Protein AF-A0A540UX20-F1 (afdb_monomer_lite)

pLDDT: mean 86.42, std 12.47, range [49.69, 98.06]

Organism: NCBI:txid118246

InterPro domains:
  IPR035406 Protein of unknown function DUF5412 [PF17428] (15-126)

Sequence (136 aa):
MGIKIINRANKNYKVEIAVLFIWFFALTIILSYGIHWLFFDMNRFKENLIAQSTSPDGTYTINVYVSDGEIFFSDLIIGELVFNKEEKEPKIIYWKFAEEKANIEWVNDHTVVINDIRLDLPNESYVKGRVKRKRL

Secondary structure (DSSP, 8-state):
-HHHHHHHHHHHHHHHHHHHHHHHHHHHHHHHHHHHHHHH-GGGG--EEEEEEE-TTSSEEEEEEEE--SSSSS-EEEEEEEESSS----EEEEEEES-----EEESSSSEEEETTEEEETTTEEEESSSEEE---

Structure (mmCIF, N/CA/C/O backbone):
data_AF-A0A540UX20-F1
#
_entry.id   AF-A0A540UX20-F1
#
loop_
_atom_site.group_PDB
_atom_site.id
_atom_site.type_symbol
_atom_site.label_atom_id
_atom_site.label_alt_id
_atom_site.label_comp_id
_atom_site.label_asym_id
_atom_site.label_entity_id
_atom_site.label_seq_id
_atom_site.pdbx_PDB_ins_code
_atom_site.Cartn_x
_atom_site.Cartn_y
_atom_site.Cartn_z
_atom_site.occupancy
_atom_site.B_iso_or_equiv
_atom_site.auth_seq_id
_atom_site.auth_comp_id
_atom_site.auth_asym_id
_atom_site.auth_atom_id
_atom_site.pdbx_PDB_model_num
ATOM 1 N N . MET A 1 1 ? -7.771 7.163 69.296 1.00 59.00 1 MET A N 1
ATOM 2 C CA . MET A 1 1 ? -7.003 8.014 68.351 1.00 59.00 1 MET A CA 1
ATOM 3 C C . MET A 1 1 ? -6.244 7.208 67.281 1.00 59.00 1 MET A C 1
ATOM 5 O O . MET A 1 1 ? -6.208 7.656 66.143 1.00 59.00 1 MET A O 1
ATOM 9 N N . GLY A 1 2 ? -5.724 6.003 67.578 1.00 59.50 2 GLY A N 1
ATOM 10 C CA . GLY A 1 2 ? -4.895 5.207 66.646 1.00 59.50 2 GLY A CA 1
ATOM 11 C C . GLY A 1 2 ? -5.564 4.655 65.370 1.00 59.50 2 GLY A C 1
ATOM 12 O O . GLY A 1 2 ? -4.944 4.676 64.313 1.00 59.50 2 GLY A O 1
ATOM 13 N N . ILE A 1 3 ? -6.840 4.241 65.405 1.00 64.12 3 ILE A N 1
ATOM 14 C CA . ILE A 1 3 ? -7.520 3.627 64.236 1.00 64.12 3 ILE A CA 1
ATOM 15 C C . ILE A 1 3 ? -7.657 4.611 63.056 1.00 64.12 3 ILE A C 1
ATOM 17 O O . ILE A 1 3 ? -7.481 4.238 61.897 1.00 64.12 3 ILE A O 1
ATOM 21 N N . LYS A 1 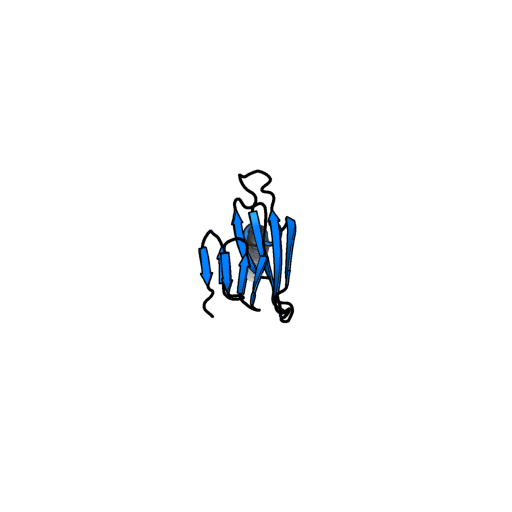4 ? -7.910 5.899 63.337 1.00 62.16 4 LYS A N 1
ATOM 22 C CA . LYS A 1 4 ? -7.993 6.947 62.301 1.00 62.16 4 LYS A CA 1
ATOM 23 C C . LYS A 1 4 ? -6.655 7.171 61.588 1.00 62.16 4 LYS A C 1
ATOM 25 O O . LYS A 1 4 ? -6.661 7.472 60.399 1.00 62.16 4 LYS A O 1
ATOM 30 N N . ILE A 1 5 ? -5.534 7.026 62.296 1.00 66.88 5 ILE A N 1
ATOM 31 C CA . ILE A 1 5 ? -4.187 7.232 61.745 1.00 66.88 5 ILE A CA 1
ATOM 32 C C . ILE A 1 5 ? -3.827 6.077 60.801 1.00 66.88 5 ILE A C 1
ATOM 34 O O . ILE A 1 5 ? -3.412 6.326 59.671 1.00 66.88 5 ILE A O 1
ATOM 38 N N . ILE A 1 6 ? -4.092 4.833 61.215 1.00 66.38 6 ILE A N 1
ATOM 39 C CA . ILE A 1 6 ? -3.858 3.629 60.400 1.00 66.38 6 ILE A CA 1
ATOM 40 C C . ILE A 1 6 ? -4.712 3.656 59.125 1.00 66.38 6 ILE A C 1
ATOM 42 O O . ILE A 1 6 ? -4.198 3.449 58.030 1.00 66.38 6 ILE A O 1
ATOM 46 N N . ASN A 1 7 ? -5.999 4.003 59.230 1.00 66.62 7 ASN A N 1
ATOM 47 C CA . ASN A 1 7 ? -6.875 4.100 58.057 1.00 66.62 7 ASN A CA 1
ATOM 48 C C . ASN A 1 7 ? -6.466 5.229 57.095 1.00 66.62 7 ASN A C 1
ATOM 50 O O . ASN A 1 7 ? -6.657 5.100 55.886 1.00 66.62 7 ASN A O 1
ATOM 54 N N . ARG A 1 8 ? -5.884 6.323 57.606 1.00 69.06 8 ARG A N 1
ATOM 55 C CA . ARG A 1 8 ? -5.367 7.426 56.782 1.00 69.06 8 ARG A CA 1
ATOM 56 C C . ARG A 1 8 ? -4.113 7.014 56.014 1.00 69.06 8 ARG A C 1
ATOM 58 O O . ARG A 1 8 ? -4.071 7.216 54.806 1.00 69.06 8 ARG A O 1
ATOM 65 N N . ALA A 1 9 ? -3.148 6.383 56.684 1.00 67.06 9 ALA A N 1
ATOM 66 C CA . ALA A 1 9 ? -1.967 5.815 56.032 1.00 67.06 9 ALA A CA 1
ATOM 67 C C . ALA A 1 9 ? -2.366 4.757 54.987 1.00 67.06 9 ALA A C 1
ATOM 69 O O . ALA A 1 9 ? -1.870 4.784 53.861 1.00 67.06 9 ALA A O 1
ATOM 70 N N . ASN A 1 10 ? -3.352 3.909 55.316 1.00 69.38 10 ASN A N 1
ATOM 71 C CA . ASN A 1 10 ? -3.847 2.889 54.400 1.00 69.38 10 ASN A CA 1
ATOM 72 C C . ASN A 1 10 ? -4.552 3.455 53.156 1.00 69.38 10 ASN A C 1
ATOM 74 O O . ASN A 1 10 ? -4.517 2.872 52.074 1.00 69.38 10 ASN A O 1
ATOM 78 N N . LYS A 1 11 ? -5.228 4.595 53.302 1.00 78.12 11 LYS A N 1
ATOM 79 C CA . LYS A 1 11 ? -5.855 5.301 52.182 1.00 78.12 11 LYS A CA 1
ATOM 80 C C . LYS A 1 11 ? -4.806 5.958 51.280 1.00 78.12 11 LYS A C 1
ATOM 82 O O . LYS A 1 11 ? -4.967 5.919 50.066 1.00 78.12 11 LYS A O 1
ATOM 87 N N . ASN A 1 12 ? -3.741 6.516 51.857 1.00 77.88 12 ASN A N 1
ATOM 88 C CA . ASN A 1 12 ? -2.703 7.227 51.109 1.00 77.88 12 ASN A CA 1
ATOM 89 C C . ASN A 1 12 ? -1.898 6.290 50.191 1.00 77.88 12 ASN A C 1
ATOM 91 O O . ASN A 1 12 ? -1.801 6.584 49.003 1.00 77.88 12 ASN A O 1
ATOM 95 N N . TYR A 1 13 ? -1.437 5.124 50.674 1.00 82.25 13 TYR A N 1
ATOM 96 C CA . TYR A 1 13 ? -0.683 4.193 49.812 1.00 82.25 13 TYR A CA 1
ATOM 97 C C . TYR A 1 13 ? -1.535 3.668 48.645 1.00 82.25 13 TYR A C 1
ATOM 99 O O . TYR A 1 13 ? -1.028 3.455 47.549 1.00 82.25 13 TYR A O 1
ATOM 107 N N . LYS A 1 14 ? -2.849 3.477 48.846 1.00 81.38 14 LYS A N 1
ATOM 108 C CA . LYS A 1 14 ? -3.763 3.059 47.770 1.00 81.38 14 LYS A CA 1
ATOM 109 C C . LYS A 1 14 ? -3.891 4.128 46.688 1.00 81.38 14 LYS A C 1
ATOM 111 O O . LYS A 1 14 ? -3.970 3.784 45.514 1.00 81.38 14 LYS A O 1
ATOM 116 N N . VAL A 1 15 ? -3.913 5.404 47.080 1.00 85.25 15 VAL A N 1
ATOM 117 C CA . VAL A 1 15 ? -3.950 6.535 46.142 1.00 85.25 15 VAL A CA 1
ATOM 118 C C . VAL A 1 15 ? -2.631 6.642 45.380 1.00 85.25 15 VAL A C 1
ATOM 120 O O . VAL A 1 15 ? -2.659 6.775 44.163 1.00 85.25 15 VAL A O 1
ATOM 123 N N . GLU A 1 16 ? -1.489 6.515 46.053 1.00 86.19 16 GLU A N 1
ATOM 124 C CA . GLU A 1 16 ? -0.169 6.534 45.404 1.00 86.19 16 GLU A CA 1
ATOM 125 C C . GLU A 1 16 ? -0.008 5.387 44.400 1.00 86.19 16 GLU A C 1
ATOM 127 O O . GLU A 1 16 ? 0.378 5.618 43.255 1.00 86.19 16 GLU A O 1
ATOM 132 N N . ILE A 1 17 ? -0.395 4.165 44.786 1.00 90.38 17 ILE A N 1
ATOM 133 C CA . ILE A 1 17 ? -0.411 3.009 43.882 1.00 90.38 17 ILE A CA 1
ATOM 134 C C . ILE A 1 17 ? -1.333 3.270 42.683 1.00 90.38 17 ILE A C 1
ATOM 136 O O . ILE A 1 17 ? -0.945 3.003 41.547 1.00 90.38 17 ILE A O 1
ATOM 140 N N . ALA A 1 18 ? -2.530 3.825 42.900 1.00 91.62 18 ALA A N 1
ATOM 141 C CA . ALA A 1 18 ? -3.449 4.150 41.810 1.00 91.62 18 ALA A CA 1
ATOM 142 C C . ALA A 1 18 ? -2.863 5.195 40.842 1.00 91.62 18 ALA A C 1
ATOM 144 O O . ALA A 1 18 ? -2.979 5.035 39.629 1.00 91.62 18 ALA A O 1
ATOM 145 N N . VAL A 1 19 ? -2.187 6.227 41.357 1.00 93.12 19 VAL A N 1
ATOM 146 C CA . VAL A 1 19 ? -1.508 7.245 40.538 1.00 93.12 19 VAL A CA 1
ATOM 147 C C . VAL A 1 19 ? -0.377 6.624 39.714 1.00 93.12 19 VAL A C 1
ATOM 149 O O . VAL A 1 19 ? -0.270 6.912 38.523 1.00 93.12 19 VAL A O 1
ATOM 152 N N . LEU A 1 20 ? 0.426 5.730 40.299 1.00 94.25 20 LEU A N 1
ATOM 153 C CA . LEU A 1 20 ? 1.480 5.011 39.573 1.00 94.25 20 LEU A CA 1
ATOM 154 C C . LEU A 1 20 ? 0.914 4.139 38.445 1.00 94.25 20 LEU A C 1
ATOM 156 O O . LEU A 1 20 ? 1.461 4.141 37.343 1.00 94.25 20 LEU A O 1
ATOM 160 N N . PHE A 1 21 ? -0.204 3.446 38.682 1.00 95.31 21 PHE A N 1
ATOM 161 C CA . PHE A 1 21 ? -0.878 2.684 37.630 1.00 95.31 21 PHE A CA 1
ATOM 162 C C . PHE A 1 21 ? -1.379 3.582 36.497 1.00 95.31 21 PHE A C 1
ATOM 164 O O . PHE A 1 21 ? -1.190 3.234 35.335 1.00 95.31 21 PHE A O 1
ATOM 171 N N . ILE A 1 22 ? -1.964 4.744 36.804 1.00 96.00 22 ILE A N 1
ATOM 172 C CA . ILE A 1 22 ? -2.418 5.699 35.779 1.00 96.00 22 ILE A CA 1
ATOM 173 C C . ILE A 1 22 ? -1.246 6.146 34.899 1.00 96.00 22 ILE A C 1
ATOM 175 O O . ILE A 1 22 ? -1.360 6.118 33.674 1.00 96.00 22 ILE A O 1
ATOM 179 N N . TRP A 1 23 ? -0.107 6.498 35.500 1.00 96.50 23 TRP A N 1
ATOM 180 C CA . TRP A 1 23 ? 1.092 6.875 34.746 1.00 96.50 23 TRP A CA 1
ATOM 181 C C . TRP A 1 23 ? 1.646 5.727 33.904 1.00 96.50 23 TRP A C 1
ATOM 183 O O . TRP A 1 23 ? 2.031 5.944 32.757 1.00 96.50 23 TRP A O 1
ATOM 193 N N . PHE A 1 24 ? 1.640 4.505 34.437 1.00 96.69 24 PHE A N 1
ATOM 194 C CA . PHE A 1 24 ? 2.046 3.321 33.688 1.00 96.69 24 PHE A CA 1
ATOM 195 C C . PHE A 1 24 ? 1.145 3.085 32.467 1.00 96.69 24 PHE A C 1
ATOM 197 O O . PHE A 1 24 ? 1.654 2.894 31.366 1.00 96.69 24 PHE A O 1
ATOM 204 N N . PHE A 1 25 ? -0.179 3.170 32.625 1.00 96.44 25 PHE A N 1
ATOM 205 C CA . PHE A 1 25 ? -1.123 3.049 31.507 1.00 96.44 25 PHE A CA 1
ATOM 206 C C . PHE A 1 25 ? -0.976 4.183 30.486 1.00 96.44 25 PHE A C 1
ATOM 208 O O . PHE A 1 25 ? -1.020 3.939 29.283 1.00 96.44 25 PHE A O 1
ATOM 215 N N . ALA A 1 26 ? -0.763 5.420 30.936 1.00 96.38 26 ALA A N 1
ATOM 216 C CA . ALA A 1 26 ? -0.508 6.534 30.027 1.00 96.38 26 ALA A CA 1
ATOM 217 C C . ALA A 1 26 ? 0.764 6.292 29.194 1.00 96.38 26 ALA A C 1
ATOM 219 O O . ALA A 1 26 ? 0.757 6.483 27.977 1.00 96.38 26 ALA A O 1
ATOM 220 N N . LEU A 1 27 ? 1.834 5.800 29.828 1.00 96.69 27 LEU A N 1
ATOM 221 C CA . LEU A 1 27 ? 3.085 5.470 29.150 1.00 96.69 27 LEU A CA 1
ATOM 222 C C . LEU A 1 27 ? 2.901 4.347 28.120 1.00 96.69 27 LEU A C 1
ATOM 224 O O . LEU A 1 27 ? 3.410 4.461 27.005 1.00 96.69 27 LEU A O 1
ATOM 228 N N . THR A 1 28 ? 2.162 3.281 28.449 1.00 96.19 28 THR A N 1
ATOM 229 C CA . THR A 1 28 ? 1.932 2.177 27.502 1.00 96.19 28 THR A CA 1
ATOM 230 C C . THR A 1 28 ? 1.100 2.612 26.299 1.00 96.19 28 THR A C 1
ATOM 232 O O . THR A 1 28 ? 1.393 2.168 25.189 1.00 96.19 28 THR A O 1
ATOM 235 N N . ILE A 1 29 ? 0.128 3.513 26.473 1.00 96.00 29 ILE A N 1
ATOM 236 C CA . ILE A 1 29 ? -0.646 4.090 25.363 1.00 96.00 29 ILE A CA 1
ATOM 237 C C . ILE A 1 29 ? 0.266 4.903 24.433 1.00 96.00 29 ILE A C 1
ATOM 239 O O . ILE A 1 29 ? 0.239 4.693 23.220 1.00 96.00 29 ILE A O 1
ATOM 243 N N . ILE A 1 30 ? 1.117 5.775 24.988 1.00 95.94 30 ILE A N 1
ATOM 244 C CA . ILE A 1 30 ? 2.052 6.604 24.206 1.00 95.94 30 ILE A CA 1
ATOM 245 C C . ILE A 1 30 ? 3.049 5.728 23.438 1.00 95.94 30 ILE A C 1
ATOM 247 O O . ILE A 1 30 ? 3.257 5.930 22.241 1.00 95.94 30 ILE A O 1
ATOM 251 N N . LEU A 1 31 ? 3.636 4.729 24.101 1.00 95.44 31 LEU A N 1
ATOM 252 C CA . LEU A 1 31 ? 4.572 3.799 23.467 1.00 95.44 31 LEU A CA 1
ATOM 253 C C . LEU A 1 31 ? 3.898 2.976 22.369 1.00 95.44 31 LEU A C 1
ATOM 255 O O . LEU A 1 31 ? 4.460 2.832 21.287 1.00 95.44 31 LEU A O 1
ATOM 259 N N . SER A 1 32 ? 2.686 2.475 22.616 1.00 93.50 32 SER A N 1
ATOM 260 C CA . SER A 1 32 ? 1.931 1.705 21.621 1.00 93.50 32 SER A CA 1
ATOM 261 C C . SER A 1 32 ? 1.615 2.548 20.389 1.00 93.50 32 SER A C 1
ATOM 263 O O . SER A 1 32 ? 1.789 2.074 19.269 1.00 93.50 32 SER A O 1
ATOM 265 N N . TYR A 1 33 ? 1.221 3.810 20.581 1.00 91.69 33 TYR A N 1
ATOM 266 C CA . TYR A 1 33 ? 0.998 4.744 19.480 1.00 91.69 33 TYR A CA 1
ATOM 267 C C . TYR A 1 33 ? 2.290 5.025 18.697 1.00 91.69 33 TYR A C 1
ATOM 269 O O . TYR A 1 33 ? 2.295 4.937 17.470 1.00 91.69 33 TYR A O 1
ATOM 277 N N . GLY A 1 34 ? 3.403 5.283 19.392 1.00 89.56 34 GLY A N 1
ATOM 278 C CA . GLY A 1 34 ? 4.706 5.511 18.760 1.00 89.56 34 GLY A CA 1
ATOM 279 C C . GLY A 1 34 ? 5.194 4.310 17.945 1.00 89.56 34 GLY A C 1
ATOM 280 O O . GLY A 1 34 ? 5.643 4.475 16.814 1.00 89.56 34 GLY A O 1
ATOM 281 N N . ILE A 1 35 ? 5.046 3.091 18.474 1.00 88.31 35 ILE A N 1
ATOM 282 C CA . ILE A 1 35 ? 5.361 1.849 17.751 1.00 88.31 35 ILE A CA 1
ATOM 283 C C . ILE A 1 35 ? 4.431 1.684 16.544 1.00 88.31 35 ILE A C 1
ATOM 285 O O . ILE A 1 35 ? 4.896 1.342 15.458 1.00 88.31 35 ILE A O 1
ATOM 289 N N . HIS A 1 36 ? 3.132 1.946 16.704 1.00 86.62 36 HIS A N 1
ATOM 290 C CA . HIS A 1 36 ? 2.181 1.855 15.600 1.00 86.62 36 HIS A CA 1
ATOM 291 C C . HIS A 1 36 ? 2.582 2.788 14.448 1.00 86.62 36 HIS A C 1
ATOM 293 O O . HIS A 1 36 ? 2.696 2.353 13.303 1.00 86.62 36 HIS A O 1
ATOM 299 N N . TRP A 1 37 ? 2.892 4.044 14.762 1.00 83.06 37 TRP A N 1
ATOM 300 C CA . TRP A 1 37 ? 3.359 5.029 13.791 1.00 83.06 37 TRP A CA 1
ATOM 301 C C . TRP A 1 37 ? 4.693 4.625 13.131 1.00 83.06 37 TRP A C 1
ATOM 303 O O . TRP A 1 37 ? 4.828 4.680 11.912 1.00 83.06 37 TRP A O 1
ATOM 313 N N . LEU A 1 38 ? 5.659 4.115 13.905 1.00 77.81 38 LEU A N 1
ATOM 314 C CA . LEU A 1 38 ? 6.975 3.709 13.392 1.00 77.81 38 LEU A CA 1
ATOM 315 C C . LEU A 1 38 ? 6.976 2.442 12.528 1.00 77.81 38 LEU A C 1
ATOM 317 O O . LEU A 1 38 ? 7.941 2.231 11.792 1.00 77.81 38 LEU A O 1
ATOM 321 N N . PHE A 1 39 ? 5.974 1.569 12.608 1.00 69.19 39 PHE A N 1
ATOM 322 C CA . PHE A 1 39 ? 6.019 0.282 11.897 1.00 69.19 39 PHE A CA 1
ATOM 323 C C . PHE A 1 39 ? 4.847 0.037 10.951 1.00 69.19 39 PHE A C 1
ATOM 325 O O . PHE A 1 39 ? 5.010 -0.717 9.992 1.00 69.19 39 PHE A O 1
ATOM 332 N N . PHE A 1 40 ? 3.694 0.662 11.186 1.00 68.56 40 PHE A N 1
ATOM 333 C CA . PHE A 1 40 ? 2.467 0.381 10.438 1.00 68.56 40 PHE A CA 1
ATOM 334 C C . PHE A 1 40 ? 2.028 1.530 9.533 1.00 68.56 40 PHE A C 1
ATOM 336 O O . PHE A 1 40 ? 1.195 1.309 8.655 1.00 68.56 40 PHE A O 1
ATOM 343 N N . ASP A 1 41 ? 2.617 2.720 9.677 1.00 68.69 41 ASP A N 1
ATOM 344 C CA . ASP A 1 41 ? 2.370 3.825 8.757 1.00 68.69 41 ASP A CA 1
ATOM 345 C C . ASP A 1 41 ? 3.127 3.604 7.439 1.00 68.69 41 ASP A C 1
ATOM 347 O O . ASP A 1 41 ? 4.248 4.068 7.230 1.00 68.69 41 ASP A O 1
ATOM 351 N N . MET A 1 42 ? 2.526 2.812 6.548 1.00 65.56 42 MET A N 1
ATOM 352 C CA . MET A 1 42 ? 3.086 2.538 5.224 1.00 65.56 42 MET A CA 1
ATOM 353 C C . MET A 1 42 ? 2.978 3.740 4.275 1.00 65.56 42 MET A C 1
ATOM 355 O O . MET A 1 42 ? 3.608 3.720 3.218 1.00 65.56 42 MET A O 1
ATOM 359 N N . ASN A 1 43 ? 2.227 4.791 4.634 1.00 67.31 43 ASN A N 1
ATOM 360 C CA . ASN A 1 43 ? 2.129 6.001 3.815 1.00 67.31 43 ASN A CA 1
ATOM 361 C C . ASN A 1 43 ? 3.442 6.781 3.776 1.00 67.31 43 ASN A C 1
ATOM 363 O O . ASN A 1 43 ? 3.677 7.500 2.814 1.00 67.31 43 ASN A O 1
ATOM 367 N N . ARG A 1 44 ? 4.328 6.592 4.759 1.00 69.81 44 ARG A N 1
ATOM 368 C CA . ARG A 1 44 ? 5.644 7.247 4.796 1.00 69.81 44 ARG A CA 1
ATOM 369 C C . ARG A 1 44 ? 6.558 6.909 3.618 1.00 69.81 44 ARG A C 1
ATOM 371 O O . ARG A 1 44 ? 7.521 7.619 3.392 1.00 69.81 44 ARG A O 1
ATOM 378 N N . PHE A 1 45 ? 6.284 5.806 2.923 1.00 71.94 45 PHE A N 1
ATOM 379 C CA . PHE A 1 45 ? 7.057 5.378 1.760 1.00 71.94 45 PHE A CA 1
ATOM 380 C C . PHE A 1 45 ? 6.489 5.947 0.450 1.00 71.94 45 PHE A C 1
ATOM 382 O O . PHE A 1 45 ? 6.961 5.615 -0.626 1.00 71.94 45 PHE A O 1
ATOM 389 N N . LYS A 1 46 ? 5.429 6.761 0.498 1.00 78.56 46 LYS A N 1
ATOM 390 C CA . LYS A 1 46 ? 4.879 7.430 -0.685 1.00 78.56 46 LYS A CA 1
ATOM 391 C C . LYS A 1 46 ? 5.550 8.788 -0.820 1.00 78.56 46 LYS A C 1
ATOM 393 O O . LYS A 1 46 ? 5.072 9.767 -0.255 1.00 78.56 46 LYS A O 1
ATOM 398 N N . GLU A 1 47 ? 6.661 8.833 -1.538 1.00 78.00 47 GLU A N 1
ATOM 399 C CA . GLU A 1 47 ? 7.399 10.082 -1.742 1.00 78.00 47 GLU A CA 1
ATOM 400 C C . GLU A 1 47 ? 6.920 10.786 -3.009 1.00 78.00 47 GLU A C 1
ATOM 402 O O . GLU A 1 47 ? 6.289 11.840 -2.937 1.00 78.00 47 GLU A O 1
ATOM 407 N N . ASN A 1 48 ? 7.153 10.168 -4.169 1.00 85.75 48 ASN A N 1
ATOM 408 C CA . ASN A 1 48 ? 6.956 10.815 -5.461 1.00 85.75 48 ASN A CA 1
ATOM 409 C C . ASN A 1 48 ? 5.922 10.061 -6.296 1.00 85.75 48 ASN A C 1
ATOM 411 O O . ASN A 1 48 ? 6.131 8.904 -6.654 1.00 85.75 48 ASN A O 1
ATOM 415 N N . LEU A 1 49 ? 4.802 10.710 -6.633 1.00 91.31 49 LEU A N 1
ATOM 416 C CA . LEU A 1 49 ? 3.811 10.154 -7.559 1.00 91.31 49 LEU A CA 1
ATOM 417 C C . LEU A 1 49 ? 4.382 10.166 -8.986 1.00 91.31 49 LEU A C 1
ATOM 419 O O . LEU A 1 49 ? 4.632 11.235 -9.539 1.00 91.31 49 LEU A O 1
ATOM 423 N N . ILE A 1 50 ? 4.550 8.988 -9.586 1.00 92.12 50 ILE A N 1
ATOM 424 C CA . ILE A 1 50 ? 5.159 8.819 -10.918 1.00 92.12 50 ILE A CA 1
ATOM 425 C C . ILE A 1 50 ? 4.162 8.400 -11.998 1.00 92.12 50 ILE A C 1
ATOM 427 O O . ILE A 1 50 ? 4.397 8.653 -13.177 1.00 92.12 50 ILE A O 1
ATOM 431 N N . ALA A 1 51 ? 3.047 7.772 -11.619 1.00 93.94 51 ALA A N 1
ATOM 432 C CA . ALA A 1 51 ? 1.993 7.402 -12.553 1.00 93.94 51 ALA A CA 1
ATOM 433 C C . ALA A 1 51 ? 0.627 7.390 -11.866 1.00 93.94 51 ALA A C 1
ATOM 435 O O . ALA A 1 51 ? 0.507 7.098 -10.675 1.00 93.94 51 ALA A O 1
ATOM 436 N N . GLN A 1 52 ? -0.411 7.683 -12.640 1.00 96.56 52 GLN A N 1
ATOM 437 C CA . GLN A 1 52 ? -1.796 7.601 -12.206 1.00 96.56 52 GLN A CA 1
ATOM 438 C C . GLN A 1 52 ? -2.656 7.119 -13.371 1.00 96.56 52 GLN A C 1
ATOM 440 O O . GLN A 1 52 ? -2.468 7.563 -14.503 1.00 96.56 52 GLN A O 1
ATOM 445 N N . SER A 1 53 ? -3.594 6.213 -13.105 1.00 97.44 53 SER A N 1
ATOM 446 C CA . SER A 1 53 ? -4.531 5.730 -14.120 1.00 97.44 53 SER A CA 1
ATOM 447 C C . SER A 1 53 ? -5.858 5.308 -13.501 1.00 97.44 53 SER A C 1
ATOM 449 O O . SER A 1 53 ? -5.888 4.642 -12.465 1.00 97.44 53 SER A O 1
ATOM 451 N N . THR A 1 54 ? -6.956 5.672 -14.154 1.00 98.06 54 THR A N 1
ATOM 452 C CA . THR A 1 54 ? -8.329 5.418 -13.697 1.00 98.06 54 THR A CA 1
ATOM 453 C C . THR A 1 54 ? -8.947 4.279 -14.503 1.00 98.06 54 THR A C 1
ATOM 455 O O . THR A 1 54 ? -8.725 4.196 -15.712 1.00 98.06 54 THR A O 1
ATOM 458 N N . SER A 1 55 ? -9.714 3.405 -13.845 1.00 97.44 55 SER A N 1
ATOM 459 C CA . SER A 1 55 ? -10.440 2.316 -14.501 1.00 97.44 55 SER A CA 1
ATOM 460 C C . SER A 1 55 ? -11.417 2.854 -15.554 1.00 97.44 55 SER A C 1
ATOM 462 O O . SER A 1 55 ? -11.899 3.984 -15.414 1.0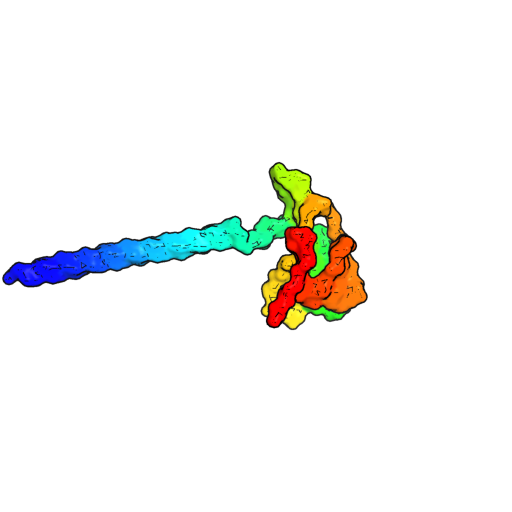0 97.44 55 SER A O 1
ATOM 464 N N . PRO A 1 56 ? -11.750 2.069 -16.598 1.00 97.62 56 PRO A N 1
ATOM 465 C CA . PRO A 1 56 ? -12.641 2.524 -17.667 1.00 97.62 56 PRO A CA 1
ATOM 466 C C . PRO A 1 56 ? -14.011 3.011 -17.170 1.00 97.62 56 PRO A C 1
ATOM 468 O O . PRO A 1 56 ? -14.530 4.011 -17.662 1.00 97.62 56 PRO A O 1
ATOM 471 N N . ASP A 1 57 ? -14.575 2.353 -16.158 1.00 97.25 57 ASP A N 1
ATOM 472 C CA . ASP A 1 57 ? -15.83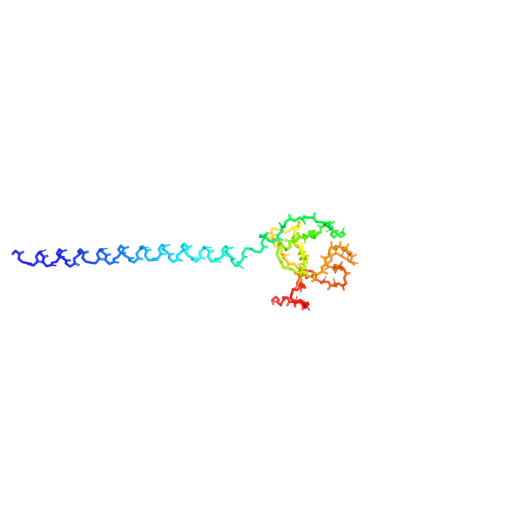1 2.746 -15.512 1.00 97.25 57 ASP A CA 1
ATOM 473 C C . ASP A 1 57 ? -15.685 3.820 -14.413 1.00 97.25 57 ASP A C 1
ATOM 475 O O . ASP A 1 57 ? -16.681 4.225 -13.797 1.00 97.25 57 ASP A O 1
ATOM 479 N N . GLY A 1 58 ? -14.457 4.247 -14.115 1.00 96.75 58 GLY A N 1
ATOM 480 C CA . GLY A 1 58 ? -14.124 5.218 -13.079 1.00 96.75 58 GLY A CA 1
ATOM 481 C C . GLY A 1 58 ? -14.297 4.734 -11.638 1.00 96.75 58 GLY A C 1
ATOM 482 O O . GLY A 1 58 ? -14.211 5.555 -10.727 1.00 96.75 58 GLY A O 1
ATOM 483 N N . THR A 1 59 ? -14.564 3.450 -11.387 1.00 97.38 59 THR A N 1
ATOM 484 C CA . THR A 1 59 ? -14.723 2.907 -10.024 1.00 97.38 59 THR A CA 1
ATOM 485 C C . THR A 1 59 ? -13.423 2.960 -9.219 1.00 97.38 59 THR A C 1
ATOM 487 O O . THR A 1 59 ? -13.463 3.216 -8.010 1.00 97.38 59 THR A O 1
ATOM 490 N N . TYR A 1 60 ? -12.278 2.794 -9.883 1.00 97.81 60 TYR A N 1
ATOM 491 C CA . TYR A 1 60 ? -10.966 2.742 -9.250 1.00 97.81 60 TYR A CA 1
ATOM 492 C C . TYR A 1 60 ? -9.976 3.718 -9.877 1.00 97.81 60 TYR A C 1
ATOM 494 O O . TYR A 1 60 ? -9.963 3.905 -11.089 1.00 97.81 60 TYR A O 1
ATOM 502 N N . THR A 1 61 ? -9.081 4.262 -9.059 1.00 97.88 61 THR A N 1
ATOM 503 C CA . THR A 1 61 ? -7.871 4.950 -9.529 1.00 97.88 61 THR A CA 1
ATOM 504 C C . THR A 1 61 ? -6.656 4.276 -8.919 1.00 97.88 61 THR A C 1
ATOM 506 O O . THR A 1 61 ? -6.650 3.959 -7.731 1.00 97.88 61 THR A O 1
ATOM 509 N N . ILE A 1 62 ? -5.624 4.048 -9.725 1.00 97.25 62 ILE A N 1
ATOM 510 C CA . ILE A 1 62 ? -4.338 3.548 -9.254 1.00 97.25 62 ILE A CA 1
ATOM 511 C C . ILE A 1 62 ? -3.351 4.701 -9.258 1.00 97.25 62 ILE A C 1
ATOM 513 O O . ILE A 1 62 ? -3.082 5.278 -10.310 1.00 97.25 62 ILE A O 1
ATOM 517 N N . ASN A 1 63 ? -2.809 4.998 -8.082 1.00 96.00 63 ASN A N 1
ATOM 518 C CA . ASN A 1 63 ? -1.700 5.920 -7.888 1.00 96.00 63 ASN A CA 1
ATOM 519 C C . ASN A 1 63 ? -0.429 5.101 -7.695 1.00 96.00 63 ASN A C 1
ATOM 521 O O . ASN A 1 63 ? -0.405 4.195 -6.861 1.00 96.00 63 ASN A O 1
ATOM 525 N N . VAL A 1 64 ? 0.626 5.417 -8.434 1.00 94.25 64 VAL A N 1
ATOM 526 C CA . VAL A 1 64 ? 1.912 4.744 -8.288 1.00 94.25 64 VAL A CA 1
ATOM 527 C C . VAL A 1 64 ? 2.969 5.729 -7.836 1.00 94.25 64 VAL A C 1
ATOM 529 O O . VAL A 1 64 ? 3.194 6.757 -8.474 1.00 94.25 64 VAL A O 1
ATOM 532 N N . TYR A 1 65 ? 3.617 5.376 -6.736 1.00 91.38 65 TYR A N 1
ATOM 533 C CA . TYR A 1 65 ? 4.667 6.145 -6.099 1.00 91.38 65 TYR A CA 1
ATOM 534 C C . TYR A 1 65 ? 6.003 5.427 -6.242 1.00 91.38 65 TYR A C 1
ATOM 536 O O . TYR A 1 65 ? 6.047 4.196 -6.175 1.00 91.38 65 TYR A O 1
ATOM 544 N N . VAL A 1 66 ? 7.074 6.200 -6.383 1.00 88.25 66 VAL A N 1
ATOM 545 C CA . VAL A 1 66 ? 8.442 5.742 -6.146 1.00 88.25 66 VAL A CA 1
ATOM 546 C C . VAL A 1 66 ? 8.913 6.290 -4.800 1.00 88.25 66 VAL A C 1
ATOM 548 O O . VAL A 1 66 ? 8.607 7.435 -4.452 1.00 88.25 66 VAL A O 1
ATOM 551 N N . SER A 1 67 ? 9.581 5.440 -4.026 1.00 80.00 67 SER A N 1
ATOM 552 C CA . SER A 1 67 ? 10.345 5.820 -2.836 1.00 80.00 67 SER A CA 1
ATOM 553 C C . SER A 1 67 ? 11.807 5.632 -3.181 1.00 80.00 67 SER A C 1
ATOM 555 O O . SER A 1 67 ? 12.224 4.503 -3.490 1.00 80.00 67 SER A O 1
ATOM 557 N N . ASP A 1 68 ? 12.555 6.727 -3.141 1.00 69.62 68 ASP A N 1
ATOM 558 C CA . ASP A 1 68 ? 13.987 6.687 -3.361 1.00 69.62 68 ASP A CA 1
ATOM 559 C C . ASP A 1 68 ? 14.592 6.138 -2.072 1.00 69.62 68 ASP A C 1
ATOM 561 O O . ASP A 1 68 ? 14.554 6.752 -1.005 1.00 69.62 68 ASP A O 1
ATOM 565 N N . GLY A 1 69 ? 15.112 4.915 -2.133 1.00 61.84 69 GLY A N 1
ATOM 566 C CA . GLY A 1 69 ? 15.807 4.343 -0.994 1.00 61.84 69 GLY A CA 1
ATOM 567 C C . GLY A 1 69 ? 17.080 5.144 -0.757 1.00 61.84 69 GLY A C 1
ATOM 568 O O . GLY A 1 69 ? 18.102 4.800 -1.340 1.00 61.84 69 GLY A O 1
ATOM 569 N N . GLU A 1 70 ? 17.044 6.161 0.113 1.00 57.34 70 GLU A N 1
ATOM 570 C CA . GLU A 1 70 ? 18.170 7.088 0.331 1.00 57.34 70 GLU A CA 1
ATOM 571 C C . GLU A 1 70 ? 19.501 6.376 0.666 1.00 57.34 70 GLU A C 1
ATOM 573 O O . GLU A 1 70 ? 20.560 6.993 0.592 1.00 57.34 70 GLU A O 1
ATOM 578 N N . ILE A 1 71 ? 19.490 5.080 1.031 1.00 56.03 71 ILE A N 1
ATOM 579 C CA . ILE A 1 71 ? 20.701 4.329 1.407 1.00 56.03 71 ILE A CA 1
ATOM 580 C C . ILE A 1 71 ? 20.749 2.855 0.901 1.00 56.03 71 ILE A C 1
ATOM 582 O O . ILE A 1 71 ? 21.836 2.279 0.867 1.00 56.03 71 ILE A O 1
ATOM 586 N N . PHE A 1 72 ? 19.656 2.201 0.462 1.00 49.69 72 PHE A N 1
ATOM 587 C CA . PHE A 1 72 ? 19.661 0.740 0.187 1.00 49.69 72 PHE A CA 1
ATOM 588 C C . PHE A 1 72 ? 19.161 0.316 -1.212 1.00 49.69 72 PHE A C 1
ATOM 590 O O . PHE A 1 72 ? 17.970 0.147 -1.436 1.00 49.69 72 PHE A O 1
ATOM 597 N N . PHE A 1 73 ? 20.139 0.039 -2.086 1.00 57.56 73 PHE A N 1
ATOM 598 C CA . PHE A 1 73 ? 20.224 -0.861 -3.260 1.00 57.56 73 PHE A CA 1
ATOM 599 C C . PHE A 1 73 ? 19.148 -0.903 -4.362 1.00 57.56 73 PHE A C 1
ATOM 601 O O . PHE A 1 73 ? 19.465 -1.451 -5.418 1.00 57.56 73 PHE A O 1
ATOM 608 N N . SER A 1 74 ? 17.942 -0.359 -4.201 1.00 63.53 74 SER A N 1
ATOM 609 C CA . SER A 1 74 ? 16.976 -0.288 -5.306 1.00 63.53 74 SER A CA 1
ATOM 610 C C . SER A 1 74 ? 15.737 0.540 -4.983 1.00 63.53 74 SER A C 1
ATOM 612 O O . SER A 1 74 ? 15.168 0.372 -3.902 1.00 63.53 74 SER A O 1
ATOM 614 N N . ASP A 1 75 ? 15.251 1.283 -5.971 1.00 73.88 75 ASP A N 1
ATOM 615 C CA . ASP A 1 75 ? 13.975 1.996 -5.923 1.00 73.88 75 ASP A CA 1
ATOM 616 C C . ASP A 1 75 ? 12.811 1.047 -5.605 1.00 73.88 75 ASP A C 1
ATOM 618 O O . ASP A 1 75 ? 12.785 -0.125 -6.015 1.00 73.88 75 ASP A O 1
ATOM 622 N N . LEU A 1 76 ? 11.850 1.554 -4.835 1.00 83.62 76 LEU A N 1
ATOM 623 C CA . LEU A 1 76 ? 10.632 0.844 -4.464 1.00 83.62 76 LEU A CA 1
ATOM 624 C C . LEU A 1 76 ? 9.433 1.481 -5.168 1.00 83.62 76 LEU A C 1
ATOM 626 O O . LEU A 1 76 ? 9.122 2.645 -4.925 1.00 83.62 76 LEU A O 1
ATOM 630 N N . ILE A 1 77 ? 8.698 0.681 -5.944 1.00 89.50 77 ILE A N 1
ATOM 631 C CA . ILE A 1 77 ? 7.410 1.081 -6.515 1.00 89.50 77 ILE A CA 1
ATOM 632 C C . ILE A 1 77 ? 6.264 0.611 -5.623 1.00 89.50 77 ILE A C 1
ATOM 634 O O . ILE A 1 77 ? 6.135 -0.579 -5.302 1.00 89.50 77 ILE A O 1
ATOM 638 N N . ILE A 1 78 ? 5.391 1.556 -5.279 1.00 91.25 78 ILE A N 1
ATOM 639 C CA . ILE A 1 78 ? 4.185 1.346 -4.480 1.00 91.25 78 ILE A CA 1
ATOM 640 C C . ILE A 1 78 ? 2.965 1.738 -5.307 1.00 91.25 78 ILE A C 1
ATOM 642 O O . ILE A 1 78 ? 2.779 2.908 -5.623 1.00 91.25 78 ILE A O 1
ATOM 646 N N . GLY A 1 79 ? 2.100 0.773 -5.613 1.00 93.50 79 GLY A N 1
ATOM 647 C CA . GLY A 1 79 ? 0.791 1.023 -6.217 1.00 93.50 79 GLY A CA 1
ATOM 648 C C . GLY A 1 79 ? -0.311 1.034 -5.163 1.00 93.50 79 GLY A C 1
ATOM 649 O O . GLY A 1 79 ? -0.534 0.040 -4.464 1.00 93.50 79 GLY A O 1
ATOM 650 N N . GLU A 1 80 ? -1.012 2.154 -5.067 1.00 94.88 80 GLU A N 1
ATOM 651 C CA . GLU A 1 80 ? -2.180 2.378 -4.226 1.00 94.88 80 GLU A CA 1
ATOM 652 C C . GLU A 1 80 ? -3.458 2.352 -5.070 1.00 94.88 80 GLU A C 1
ATOM 654 O O . GLU A 1 80 ? -3.557 3.021 -6.092 1.00 94.88 80 GLU A O 1
ATOM 659 N N . LEU A 1 81 ? -4.450 1.601 -4.602 1.00 96.56 81 LEU A N 1
ATOM 660 C CA . LEU A 1 81 ? -5.812 1.584 -5.107 1.00 96.56 81 LEU A CA 1
ATOM 661 C C . LEU A 1 81 ? -6.676 2.583 -4.336 1.00 96.56 81 LEU A C 1
ATOM 663 O O . LEU A 1 81 ? -6.843 2.440 -3.123 1.00 96.56 81 LEU A O 1
ATOM 667 N N . VAL A 1 82 ? -7.289 3.517 -5.051 1.00 96.81 82 VAL A N 1
ATOM 668 C CA . VAL A 1 82 ? -8.284 4.468 -4.551 1.00 96.81 82 VAL A CA 1
ATOM 669 C C . VAL A 1 82 ? -9.675 4.038 -5.016 1.00 96.81 82 VAL A C 1
ATOM 671 O O . VAL A 1 82 ? -9.870 3.689 -6.182 1.00 96.81 82 VAL A O 1
ATOM 674 N N . PHE A 1 83 ? -10.642 4.061 -4.097 1.00 96.81 83 PHE A N 1
ATOM 675 C CA . PHE A 1 83 ? -12.049 3.767 -4.364 1.00 96.81 83 PHE A CA 1
ATOM 676 C C . PHE A 1 83 ? -12.782 5.081 -4.655 1.00 96.81 83 PHE A C 1
ATOM 678 O O . PHE A 1 83 ? -12.975 5.891 -3.755 1.00 96.81 83 PHE A O 1
ATOM 685 N N . ASN A 1 84 ? -13.190 5.314 -5.904 1.00 96.31 84 ASN A N 1
ATOM 686 C CA . ASN A 1 84 ? -13.784 6.603 -6.296 1.00 96.31 84 ASN A CA 1
ATOM 687 C C . ASN A 1 84 ? -15.286 6.690 -5.994 1.00 96.31 84 ASN A C 1
ATOM 689 O O . ASN A 1 84 ? -15.837 7.780 -5.870 1.00 96.31 84 ASN A O 1
ATOM 693 N N . LYS A 1 85 ? -15.962 5.537 -5.927 1.00 95.25 85 LYS A N 1
ATOM 694 C CA . LYS A 1 85 ? -17.421 5.435 -5.741 1.00 95.25 85 LYS A CA 1
ATOM 695 C C . LYS A 1 85 ? -17.826 4.938 -4.353 1.00 95.25 85 LYS A C 1
ATOM 697 O O . LYS A 1 85 ? -19.013 4.878 -4.052 1.00 95.25 85 LYS A O 1
ATOM 702 N N . GLU A 1 86 ? -16.859 4.558 -3.525 1.00 93.19 86 GLU A N 1
ATOM 703 C CA . GLU A 1 86 ? -17.086 4.034 -2.181 1.00 93.19 86 GLU A CA 1
ATOM 704 C C . GLU A 1 86 ? -16.204 4.796 -1.193 1.00 93.19 86 GLU A C 1
ATOM 706 O O . GLU A 1 86 ? -15.023 5.006 -1.459 1.00 93.19 86 GLU A O 1
ATOM 711 N N . GLU A 1 87 ? -16.745 5.162 -0.031 1.00 91.56 87 GLU A N 1
ATOM 712 C CA . GLU A 1 87 ? -15.967 5.760 1.061 1.00 91.56 87 GLU A CA 1
ATOM 713 C C . GLU A 1 87 ? -15.126 4.681 1.763 1.00 91.56 87 GLU A C 1
ATOM 715 O O . GLU A 1 87 ? -15.467 4.177 2.835 1.00 91.56 87 GLU A O 1
ATOM 720 N N . LYS A 1 88 ? -14.032 4.271 1.116 1.00 91.19 88 LYS A N 1
ATOM 721 C CA . LYS A 1 88 ? -13.062 3.306 1.642 1.00 91.19 88 LYS A CA 1
ATOM 722 C C . LYS A 1 88 ? -11.665 3.898 1.633 1.00 91.19 88 LYS A C 1
ATOM 724 O O . LYS A 1 88 ? -11.277 4.592 0.696 1.00 91.19 88 LYS A O 1
ATOM 729 N N . GLU A 1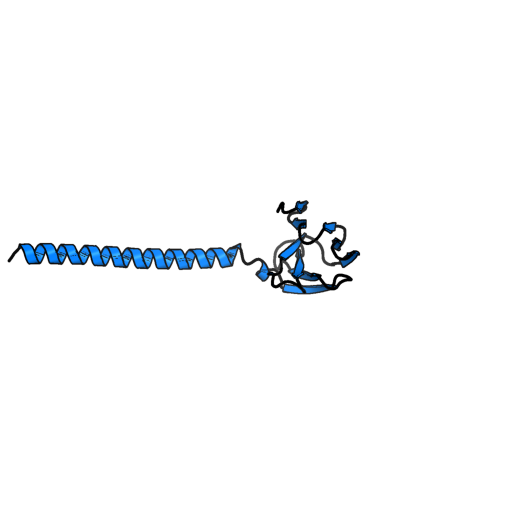 89 ? -10.894 3.568 2.666 1.00 88.56 89 GLU A N 1
ATOM 730 C CA . GLU A 1 89 ? -9.487 3.947 2.715 1.00 88.56 89 GLU A CA 1
ATOM 731 C C . GLU A 1 89 ? -8.720 3.348 1.524 1.00 88.56 89 GLU A C 1
ATOM 733 O O . GLU A 1 89 ? -8.940 2.178 1.171 1.00 88.56 89 GLU A O 1
ATOM 738 N N . PRO A 1 90 ? -7.804 4.120 0.912 1.00 91.88 90 PRO A N 1
ATOM 739 C CA . PRO A 1 90 ? -6.939 3.606 -0.132 1.00 91.88 90 PRO A CA 1
ATOM 740 C C . PRO A 1 90 ? -6.122 2.401 0.337 1.00 91.88 90 PRO A C 1
ATOM 742 O O . PRO A 1 90 ? -5.696 2.303 1.491 1.00 91.88 90 PRO A O 1
ATOM 745 N N . LYS A 1 91 ? -5.875 1.467 -0.577 1.00 91.19 91 LYS A N 1
ATOM 746 C CA . LYS A 1 91 ? -5.214 0.197 -0.269 1.00 91.19 91 LYS A CA 1
ATOM 747 C C . LYS A 1 91 ? -3.959 0.030 -1.105 1.00 91.19 91 LYS A C 1
ATOM 749 O O . LYS A 1 91 ? -4.008 0.106 -2.324 1.00 91.19 91 LYS A O 1
ATOM 754 N N . ILE A 1 92 ? -2.849 -0.332 -0.472 1.00 91.50 92 ILE A N 1
ATOM 755 C CA . ILE A 1 92 ? -1.650 -0.753 -1.202 1.00 91.50 92 ILE A CA 1
ATOM 756 C C . ILE A 1 92 ? -1.917 -2.106 -1.876 1.00 91.50 92 ILE A C 1
ATOM 758 O O . ILE A 1 92 ? -2.191 -3.110 -1.206 1.00 91.50 92 ILE A O 1
ATOM 762 N N . ILE A 1 93 ? -1.837 -2.126 -3.205 1.00 94.38 93 ILE A N 1
ATOM 763 C CA . ILE A 1 93 ? -2.064 -3.310 -4.040 1.00 94.38 93 ILE A CA 1
ATOM 764 C C . ILE A 1 93 ? -0.808 -3.778 -4.774 1.00 94.38 93 ILE A C 1
ATOM 766 O O . ILE A 1 93 ? -0.778 -4.922 -5.214 1.00 94.38 93 ILE A O 1
ATOM 770 N N . TYR A 1 94 ? 0.235 -2.955 -4.865 1.00 93.69 94 TYR A N 1
ATOM 771 C CA . TYR A 1 94 ? 1.477 -3.303 -5.550 1.00 93.69 94 TYR A CA 1
ATOM 772 C C . TYR A 1 94 ? 2.682 -2.817 -4.744 1.00 93.69 94 TYR A C 1
ATOM 774 O O . TYR A 1 94 ? 2.697 -1.677 -4.288 1.00 93.69 94 TYR A O 1
ATOM 782 N N . TRP A 1 95 ? 3.661 -3.694 -4.526 1.00 90.31 95 TRP A N 1
ATOM 783 C CA . TRP A 1 95 ? 4.889 -3.405 -3.784 1.00 90.31 95 TRP A CA 1
ATOM 784 C C . TRP A 1 95 ? 6.046 -4.229 -4.357 1.00 90.31 95 TRP A C 1
ATOM 786 O O . TRP A 1 95 ? 6.149 -5.436 -4.075 1.00 90.31 95 TRP A O 1
ATOM 796 N N . LYS A 1 96 ? 6.919 -3.593 -5.145 1.00 89.06 96 LYS A N 1
ATOM 797 C CA . LYS A 1 96 ? 8.039 -4.254 -5.838 1.00 89.06 96 LYS A CA 1
ATOM 798 C C . LYS A 1 96 ? 9.304 -3.388 -5.802 1.00 89.06 96 LYS A C 1
ATOM 800 O O . LYS A 1 96 ? 9.240 -2.187 -6.024 1.00 89.06 96 LYS A O 1
ATOM 805 N N . PHE A 1 97 ? 10.434 -4.024 -5.492 1.00 83.62 97 PHE A N 1
ATOM 806 C CA . PHE A 1 97 ? 11.769 -3.412 -5.481 1.00 83.62 97 PHE A CA 1
ATOM 807 C C . PHE A 1 97 ? 12.432 -3.503 -6.864 1.00 83.62 97 PHE A C 1
ATOM 809 O O . PHE A 1 97 ? 12.094 -4.405 -7.634 1.00 83.62 97 PHE A O 1
ATOM 816 N N . ALA A 1 98 ? 13.436 -2.654 -7.103 1.00 73.25 98 ALA A N 1
ATOM 817 C CA . ALA A 1 98 ? 14.273 -2.620 -8.310 1.00 73.25 98 ALA A CA 1
ATOM 818 C C . ALA A 1 98 ? 13.493 -2.311 -9.585 1.00 73.25 98 ALA A C 1
ATOM 820 O O . ALA A 1 98 ? 13.697 -2.926 -10.632 1.00 73.25 98 ALA A O 1
ATOM 821 N N . GLU A 1 99 ? 12.581 -1.352 -9.477 1.00 70.44 99 GLU A N 1
ATOM 822 C CA . GLU A 1 99 ? 11.738 -0.926 -10.577 1.00 70.44 99 GLU A CA 1
ATOM 823 C C . GLU A 1 99 ? 11.693 0.608 -10.577 1.00 70.44 99 GLU A C 1
ATOM 825 O O . GLU A 1 99 ? 11.379 1.213 -9.563 1.00 70.44 99 GLU A O 1
ATOM 830 N N . GLU A 1 100 ? 12.055 1.241 -11.695 1.00 69.62 100 GLU A N 1
ATOM 831 C CA . GLU A 1 100 ? 12.124 2.714 -11.803 1.00 69.62 100 GLU A CA 1
ATOM 832 C C . GLU A 1 100 ? 10.892 3.303 -12.511 1.00 69.62 100 GLU A C 1
ATOM 834 O O . GLU A 1 100 ? 10.653 4.509 -12.511 1.00 69.62 100 GLU A O 1
ATOM 839 N N . LYS A 1 101 ? 10.110 2.452 -13.188 1.00 82.38 101 LYS A N 1
ATOM 840 C CA . LYS A 1 101 ? 8.976 2.854 -14.025 1.00 82.38 101 LYS A CA 1
ATOM 841 C C . LYS A 1 101 ? 7.750 2.010 -13.727 1.00 82.38 101 LYS A C 1
ATOM 843 O O . LYS A 1 101 ? 7.845 0.808 -13.488 1.00 82.38 101 LYS A O 1
ATOM 848 N N . ALA A 1 102 ? 6.590 2.646 -13.823 1.00 88.06 102 ALA A N 1
ATOM 849 C CA . ALA A 1 102 ? 5.300 1.997 -13.685 1.00 88.06 102 ALA A CA 1
ATOM 850 C C . ALA A 1 102 ? 4.471 2.190 -14.954 1.00 88.06 102 ALA A C 1
ATOM 852 O O . ALA A 1 102 ? 4.094 3.312 -15.290 1.00 88.06 102 ALA A O 1
ATOM 853 N N . ASN A 1 103 ? 4.177 1.092 -15.643 1.00 94.38 103 ASN A N 1
ATOM 854 C CA . ASN A 1 103 ? 3.163 1.040 -16.685 1.00 94.38 103 ASN A CA 1
ATOM 855 C C . ASN A 1 103 ? 1.868 0.472 -16.095 1.00 94.38 103 ASN A C 1
ATOM 857 O O . ASN A 1 103 ? 1.900 -0.570 -15.440 1.00 94.38 103 ASN A O 1
ATOM 861 N N . ILE A 1 104 ? 0.747 1.159 -16.307 1.00 96.62 104 ILE A N 1
ATOM 862 C CA . ILE A 1 104 ? -0.562 0.769 -15.775 1.00 96.62 104 ILE A CA 1
ATOM 863 C C . ILE A 1 104 ? -1.513 0.579 -16.950 1.00 96.62 104 ILE A C 1
ATOM 865 O O . ILE A 1 104 ? -1.900 1.546 -17.606 1.00 96.62 104 ILE A O 1
ATOM 869 N N . GLU A 1 105 ? -1.931 -0.660 -17.176 1.00 97.56 105 GLU A N 1
ATOM 870 C CA . GLU A 1 105 ? -2.842 -1.023 -18.258 1.00 97.56 105 GLU A CA 1
ATOM 871 C C . GLU A 1 105 ? -4.104 -1.674 -17.696 1.00 97.56 105 GLU A C 1
ATOM 873 O O . GLU A 1 105 ? -4.059 -2.714 -17.035 1.00 97.56 105 GLU A O 1
ATOM 878 N N . TRP A 1 106 ? -5.258 -1.069 -17.968 1.00 98.06 106 TRP A N 1
ATOM 879 C CA . TRP A 1 106 ? -6.547 -1.637 -17.590 1.00 98.06 106 TRP A CA 1
ATOM 880 C C . TRP A 1 106 ? -7.009 -2.640 -18.641 1.00 98.06 106 TRP A C 1
ATOM 882 O O . TRP A 1 106 ? -7.178 -2.302 -19.810 1.00 98.06 106 TRP A O 1
ATOM 892 N N . VAL A 1 107 ? -7.250 -3.877 -18.211 1.00 97.75 107 VAL A N 1
ATOM 893 C CA . VAL A 1 107 ? -7.820 -4.927 -19.068 1.00 97.75 107 VAL A CA 1
ATOM 894 C C . VAL A 1 107 ? -9.340 -4.795 -19.124 1.00 97.75 107 VAL A C 1
ATOM 896 O O . VAL A 1 107 ? -9.961 -5.065 -20.148 1.00 97.75 107 VAL A O 1
ATOM 899 N N . ASN A 1 108 ? -9.941 -4.425 -17.996 1.00 97.62 108 ASN A N 1
ATOM 900 C CA . ASN A 1 108 ? -11.358 -4.130 -17.824 1.00 97.62 108 ASN A CA 1
ATOM 901 C C . ASN A 1 108 ? -11.528 -3.310 -16.530 1.00 97.62 108 ASN A C 1
ATOM 903 O O . ASN A 1 108 ? -10.542 -2.939 -15.900 1.00 97.62 108 ASN A O 1
ATOM 907 N N . ASP A 1 109 ? -12.767 -3.074 -16.110 1.00 97.56 109 ASP A N 1
ATOM 908 C CA . ASP A 1 109 ? -13.115 -2.263 -14.934 1.00 97.56 109 ASP A CA 1
ATOM 909 C C . ASP A 1 109 ? -12.495 -2.731 -13.605 1.00 97.56 109 ASP A C 1
ATOM 911 O O . ASP A 1 109 ? -12.269 -1.925 -12.706 1.00 97.56 109 ASP A O 1
ATOM 915 N N . HIS A 1 110 ? -12.197 -4.026 -13.470 1.00 97.12 110 HIS A N 1
ATOM 916 C CA . HIS A 1 110 ? -11.748 -4.640 -12.215 1.00 97.12 110 HIS A CA 1
ATOM 917 C C . HIS A 1 110 ? -10.400 -5.351 -12.336 1.00 97.12 110 HIS A C 1
ATOM 919 O O . HIS A 1 110 ? -9.878 -5.838 -11.336 1.00 97.12 110 HIS A O 1
ATOM 925 N N . THR A 1 111 ? -9.812 -5.415 -13.529 1.00 97.62 111 THR A N 1
ATOM 926 C CA . THR A 1 111 ? -8.515 -6.052 -13.736 1.00 97.62 111 THR A CA 1
ATOM 927 C C . THR A 1 111 ? -7.521 -5.068 -14.324 1.00 97.62 111 THR A C 1
ATOM 929 O O . THR A 1 111 ? -7.729 -4.517 -15.408 1.00 97.62 111 THR A O 1
ATOM 932 N N . VAL A 1 112 ? -6.391 -4.936 -13.640 1.00 97.69 112 VAL A N 1
ATOM 933 C CA . VAL A 1 112 ? -5.259 -4.117 -14.066 1.00 97.69 112 VAL A CA 1
ATOM 934 C C . VAL A 1 112 ? -4.014 -4.977 -14.249 1.00 97.69 112 VAL A C 1
ATOM 936 O O . VAL A 1 112 ? -3.829 -5.987 -13.566 1.00 97.69 112 VAL A O 1
ATOM 939 N N . VAL A 1 113 ? -3.147 -4.560 -15.159 1.00 97.25 113 VAL A N 1
ATOM 940 C CA . VAL A 1 113 ? -1.762 -5.004 -15.257 1.00 97.25 113 VAL A CA 1
ATOM 941 C C . VAL A 1 113 ? -0.871 -3.832 -14.860 1.00 97.25 113 VAL A C 1
ATOM 943 O O . VAL A 1 113 ? -0.917 -2.772 -15.481 1.00 97.25 113 VAL A O 1
ATOM 946 N N . ILE A 1 114 ? -0.094 -4.011 -13.794 1.00 95.50 114 ILE A N 1
ATOM 947 C CA . ILE A 1 114 ? 0.941 -3.063 -13.376 1.00 95.50 114 ILE A CA 1
ATOM 948 C C . ILE A 1 114 ? 2.278 -3.703 -13.737 1.00 95.50 114 ILE A C 1
ATOM 950 O O . ILE A 1 114 ? 2.640 -4.737 -13.170 1.00 95.50 114 ILE A O 1
ATOM 954 N N . ASN A 1 115 ? 2.972 -3.112 -14.708 1.00 92.94 115 ASN A N 1
ATOM 955 C CA . ASN A 1 115 ? 4.145 -3.682 -15.368 1.00 92.94 115 ASN A CA 1
ATOM 956 C C . ASN A 1 115 ? 3.864 -5.087 -15.925 1.00 92.94 115 ASN A C 1
ATOM 958 O O . ASN A 1 115 ? 3.182 -5.226 -16.935 1.00 92.94 115 ASN A O 1
ATOM 962 N N . ASP A 1 116 ? 4.378 -6.128 -15.279 1.00 93.19 116 ASP A N 1
ATOM 963 C CA . ASP A 1 116 ? 4.218 -7.529 -15.669 1.00 93.19 116 ASP A CA 1
ATOM 964 C C . ASP A 1 116 ? 3.207 -8.291 -14.795 1.00 93.19 116 ASP A C 1
ATOM 966 O O . ASP A 1 116 ? 2.958 -9.480 -15.011 1.00 93.19 116 ASP A O 1
ATOM 970 N N . ILE A 1 117 ? 2.601 -7.623 -13.809 1.00 96.06 117 ILE A N 1
ATOM 971 C CA . ILE A 1 117 ? 1.743 -8.262 -12.813 1.00 96.06 117 ILE A CA 1
ATOM 972 C C . ILE A 1 117 ? 0.278 -7.904 -13.040 1.00 96.06 117 ILE A C 1
ATOM 974 O O . ILE A 1 117 ? -0.146 -6.762 -12.868 1.00 96.06 117 ILE A O 1
ATOM 978 N N . ARG A 1 118 ? -0.520 -8.926 -13.348 1.00 97.00 118 ARG A N 1
ATOM 979 C CA . ARG A 1 118 ? -1.981 -8.842 -13.409 1.00 97.00 118 ARG A CA 1
ATOM 980 C C . ARG A 1 118 ? -2.593 -8.973 -12.011 1.00 97.00 118 ARG A C 1
ATOM 982 O O . ARG A 1 118 ? -2.235 -9.894 -11.277 1.00 97.00 118 ARG A O 1
ATOM 989 N N . LEU A 1 119 ? -3.535 -8.094 -11.675 1.00 97.62 119 LEU A N 1
ATOM 990 C CA . LEU A 1 119 ? -4.263 -8.080 -10.404 1.00 97.62 119 LEU A CA 1
ATOM 991 C C . LEU A 1 119 ? -5.771 -7.937 -10.628 1.00 97.62 119 LEU A C 1
ATOM 993 O O . LEU A 1 119 ? -6.210 -7.004 -11.305 1.00 97.62 119 LEU A O 1
ATOM 997 N N . ASP A 1 120 ? -6.553 -8.813 -9.994 1.00 97.50 120 ASP A N 1
ATOM 998 C CA . ASP A 1 120 ? -8.012 -8.694 -9.925 1.00 97.50 120 ASP A CA 1
ATOM 999 C C . ASP A 1 120 ? -8.440 -7.907 -8.666 1.00 97.50 120 ASP A C 1
ATOM 1001 O O . ASP A 1 120 ? -8.330 -8.353 -7.515 1.00 97.50 120 ASP A O 1
ATOM 1005 N N . LEU A 1 121 ? -8.926 -6.689 -8.883 1.00 96.25 121 LEU A N 1
ATOM 1006 C CA . LEU A 1 121 ? -9.298 -5.729 -7.850 1.00 96.25 121 LEU A CA 1
ATOM 1007 C C . LEU A 1 121 ? -10.730 -5.965 -7.343 1.00 96.25 121 LEU A C 1
ATOM 1009 O O . LEU A 1 121 ? -11.574 -6.502 -8.060 1.00 96.25 121 LEU A O 1
ATOM 1013 N N . PRO A 1 122 ? -11.030 -5.583 -6.088 1.00 95.56 122 PRO A N 1
ATOM 1014 C CA . PRO A 1 122 ? -10.123 -5.026 -5.075 1.00 95.56 122 PRO A CA 1
ATOM 1015 C C . PRO A 1 122 ? -9.420 -6.107 -4.223 1.00 95.56 122 PRO A C 1
ATOM 1017 O O . PRO A 1 122 ? -8.774 -5.802 -3.208 1.00 95.56 122 PRO A O 1
ATOM 1020 N N . ASN A 1 123 ? -9.582 -7.384 -4.578 1.00 94.94 123 ASN A N 1
ATOM 1021 C CA . ASN A 1 123 ? -9.286 -8.515 -3.694 1.00 94.94 123 ASN A CA 1
ATOM 1022 C C . ASN A 1 123 ? -7.840 -9.006 -3.769 1.00 94.94 123 ASN A C 1
ATOM 1024 O O . ASN A 1 123 ? -7.361 -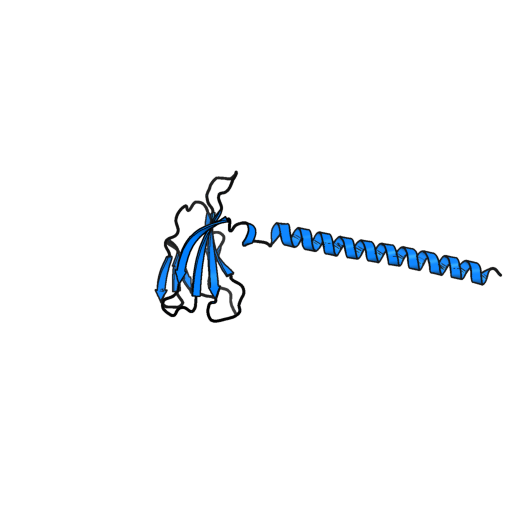9.616 -2.805 1.00 94.94 123 ASN A O 1
ATOM 1028 N N . GLU A 1 124 ? -7.136 -8.714 -4.858 1.00 96.75 124 GLU A N 1
ATOM 1029 C CA . GLU A 1 124 ? -5.747 -9.108 -5.047 1.00 96.75 124 GLU A CA 1
ATOM 1030 C C . GLU A 1 124 ? -4.756 -7.979 -4.759 1.00 96.75 124 GLU A C 1
ATOM 1032 O O . GLU A 1 124 ? -5.068 -6.790 -4.843 1.00 96.75 124 GLU A O 1
ATOM 1037 N N . SER A 1 125 ? -3.552 -8.368 -4.351 1.00 95.56 125 SER A N 1
ATOM 1038 C CA . SER A 1 125 ? -2.398 -7.482 -4.246 1.00 95.56 125 SER A CA 1
ATOM 1039 C C . SER A 1 125 ? -1.099 -8.242 -4.490 1.00 95.56 125 SER A C 1
ATOM 1041 O O . SER A 1 125 ? -0.976 -9.410 -4.124 1.00 95.56 125 SER A O 1
ATOM 1043 N N . TYR A 1 126 ? -0.104 -7.583 -5.070 1.00 94.50 126 TYR A N 1
ATOM 1044 C CA . TYR A 1 126 ? 1.243 -8.106 -5.244 1.00 94.50 126 TYR A CA 1
ATOM 1045 C C . TYR A 1 126 ? 2.181 -7.489 -4.212 1.00 94.50 126 TYR A C 1
ATOM 1047 O O . TYR A 1 126 ? 2.568 -6.329 -4.317 1.00 94.50 126 TYR A O 1
ATOM 1055 N N . VAL A 1 127 ? 2.525 -8.258 -3.178 1.00 87.12 127 VAL A N 1
ATOM 1056 C CA . VAL A 1 127 ? 3.348 -7.775 -2.060 1.00 87.12 127 VAL A CA 1
ATOM 1057 C C . VAL A 1 127 ? 4.336 -8.860 -1.647 1.00 87.12 127 VAL A C 1
ATOM 1059 O O . VAL A 1 127 ? 3.934 -10.001 -1.399 1.00 87.12 127 VAL A O 1
ATOM 1062 N N . LYS A 1 128 ? 5.620 -8.500 -1.508 1.00 82.62 128 LYS A N 1
ATOM 1063 C CA . LYS A 1 128 ? 6.736 -9.434 -1.230 1.00 82.62 128 LYS A CA 1
ATOM 1064 C C . LYS A 1 128 ? 6.895 -10.514 -2.313 1.00 82.62 128 LYS A C 1
ATOM 1066 O O . LYS A 1 128 ? 7.081 -11.689 -2.001 1.00 82.62 128 LYS A O 1
ATOM 1071 N N . GLY A 1 129 ? 6.781 -10.117 -3.581 1.00 85.31 129 GLY A N 1
ATOM 1072 C CA . GLY A 1 129 ? 7.060 -10.995 -4.722 1.00 85.31 129 GLY A CA 1
ATOM 1073 C C . GLY A 1 129 ? 5.998 -12.063 -5.005 1.00 85.31 129 GLY A C 1
ATOM 1074 O O . GLY A 1 129 ? 6.300 -13.062 -5.649 1.00 85.31 129 GLY A O 1
ATOM 1075 N N . ARG A 1 130 ? 4.776 -11.925 -4.467 1.00 91.06 130 ARG A N 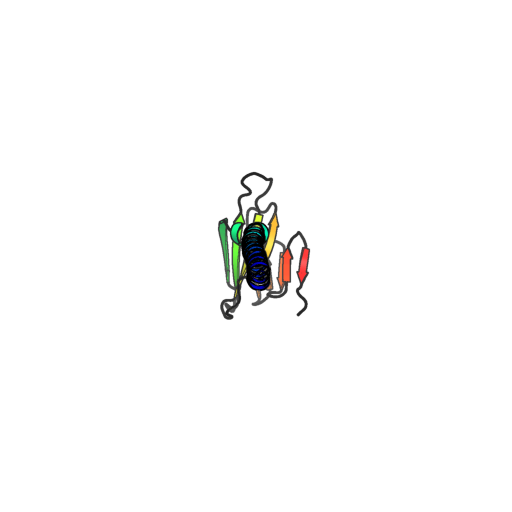1
ATOM 1076 C CA . ARG A 1 130 ? 3.675 -12.877 -4.689 1.00 91.06 130 ARG A CA 1
ATOM 1077 C C . ARG A 1 130 ? 2.337 -12.157 -4.767 1.00 91.06 130 ARG A C 1
ATOM 1079 O O . ARG A 1 130 ? 2.094 -11.232 -3.988 1.00 91.06 130 ARG A O 1
ATOM 1086 N N . VAL A 1 131 ? 1.452 -12.650 -5.633 1.00 94.19 131 VAL A N 1
ATOM 1087 C CA . VAL A 1 131 ? 0.034 -12.276 -5.620 1.00 94.19 131 VAL A CA 1
ATOM 1088 C C . VAL A 1 131 ? -0.627 -12.909 -4.397 1.00 94.19 131 VAL A C 1
ATOM 1090 O O . VAL A 1 131 ? -0.491 -14.105 -4.131 1.00 94.19 131 VAL A O 1
ATOM 1093 N N . LYS A 1 132 ? -1.331 -12.090 -3.627 1.00 93.56 132 LYS A N 1
ATOM 1094 C CA . LYS A 1 132 ? -2.126 -12.477 -2.468 1.00 93.56 132 LYS A CA 1
ATOM 1095 C C . LYS A 1 132 ? -3.572 -12.128 -2.752 1.00 93.56 132 LYS A C 1
ATOM 1097 O O . LYS A 1 132 ? -3.862 -11.020 -3.182 1.00 93.56 132 LYS A O 1
ATOM 1102 N N . ARG A 1 133 ? -4.477 -13.049 -2.436 1.00 92.44 133 ARG A N 1
ATOM 1103 C CA . ARG A 1 133 ? -5.921 -12.841 -2.536 1.00 92.44 133 ARG A CA 1
ATOM 1104 C C . ARG A 1 133 ? -6.516 -12.808 -1.135 1.00 92.44 133 ARG A C 1
ATOM 1106 O O . ARG A 1 133 ? -6.325 -13.756 -0.370 1.00 92.44 133 ARG A O 1
ATOM 1113 N N . LYS A 1 134 ? -7.229 -11.738 -0.783 1.00 85.38 134 LYS A N 1
ATOM 1114 C CA . LYS A 1 134 ? -8.054 -11.737 0.433 1.00 85.38 134 LYS A CA 1
ATOM 1115 C C . LYS A 1 134 ? -9.285 -12.607 0.176 1.00 85.38 134 LYS A C 1
ATOM 1117 O O . LYS A 1 134 ? -10.007 -12.379 -0.789 1.00 85.38 134 LYS A O 1
ATOM 1122 N N . ARG A 1 135 ? -9.493 -13.624 1.016 1.00 73.25 135 ARG A N 1
ATOM 1123 C CA . ARG A 1 135 ? -10.775 -14.333 1.093 1.00 73.25 135 ARG A CA 1
ATOM 1124 C C . ARG A 1 135 ? -11.701 -13.475 1.955 1.00 73.25 135 ARG A C 1
ATOM 1126 O O . ARG A 1 135 ? -11.267 -13.048 3.024 1.00 73.25 135 ARG A O 1
ATOM 1133 N N . LEU A 1 136 ? -12.877 -13.162 1.417 1.00 56.72 136 LEU A N 1
ATOM 1134 C CA . LEU A 1 136 ? -13.965 -12.493 2.132 1.00 56.72 136 LEU A CA 1
ATOM 1135 C C . LEU A 1 136 ? -14.506 -13.403 3.237 1.00 56.72 136 LEU A C 1
ATOM 1137 O O . LEU A 1 136 ? -14.499 -14.638 3.016 1.00 56.72 136 LEU A O 1
#

Radius of gyration: 25.29 Å; chains: 1; bounding box: 38×25×87 Å

Foldseek 3Di:
DPVVVVVVVVVVVVVVVVVVVVVVVVVVVVVVVVVCCVPVPPVVQADAFDDKDAFPVRQKIKTWGWRDPPDDDWIWIWIWIDGPPDPDDIDTAEIDTRDDDWDWAHPHRQWIDTPNDIDGPDAWGQDPNDIDGDDD